Protein AF-A0A0Q7RYT8-F1 (afdb_monomer)

pLDDT: mean 78.44, std 23.1, range [35.03, 98.5]

Sequence (113 aa):
MSGAGSKGAHGGVSGGRDEHHVARHFVICKEIMLGFFNGREQYDVLIDPGQGTLMFDGSDIYWLIDNEQRMSDTINHAIGIWLRDGSIEEVMAPPSPSTAAGSDEPPGRKHEE

Radius of gyration: 26.49 Å; Cα contacts (8 Å, |Δi|>4): 147; chains: 1; bounding box: 46×117×41 Å

Solvent-accessible surface area (backbone atoms only — not comparable to full-atom values): 7472 Å² total; per-residue (Å²): 132,87,84,87,83,90,83,82,91,80,89,78,82,85,75,78,72,84,70,74,56,70,66,43,29,28,45,39,66,32,73,46,80,43,31,34,69,81,90,82,54,78,50,76,44,81,42,53,54,75,71,39,33,41,38,34,48,83,77,51,38,27,44,38,44,98,95,40,80,43,73,35,71,43,64,66,69,49,60,64,50,31,50,74,75,53,27,30,47,82,42,98,60,78,81,70,96,72,75,101,73,87,86,83,84,82,83,83,81,86,84,81,134

Nearest PDB structures (foldseek):
  7skq-assembly1_B  TM=3.793E-01  e=7.448E+00  Bat SARS CoV Rf1/2004
  2vlr-assembly2_I  TM=2.612E-01  e=6.657E+00  Homo sapiens

Foldseek 3Di:
DDDDDDDDDDDDPPPPPPPQQDKWKKFFPAWDKFWADPPPDIDIDIDGGPQAIWIDRPAWIWGQHPNDTGTTPPDPCVVVVCCVVVRIDIDPDGPDPDDPDDDDDDDDDDDDD

Secondary structure (DSSP, 8-state):
---------------------PPEEEEE-S-EEEEEE-SS-EEEEEE-TTS-EEEE-SS-EEEEETTEEEEE-S-TTHHHHHHHHTSEEEESSPPPS----------------

Structure (mmCIF, N/CA/C/O backbone):
data_AF-A0A0Q7RYT8-F1
#
_entry.id   AF-A0A0Q7RYT8-F1
#
loop_
_atom_site.group_PDB
_atom_site.id
_atom_site.type_symbol
_atom_site.label_atom_id
_atom_site.label_alt_id
_atom_site.label_comp_id
_atom_site.label_asym_id
_atom_site.label_entity_id
_atom_site.label_seq_id
_atom_site.pdbx_PDB_ins_code
_atom_site.Cartn_x
_atom_site.Cartn_y
_atom_site.Cartn_z
_atom_site.occupancy
_atom_site.B_iso_or_equiv
_atom_site.auth_seq_id
_atom_site.auth_comp_id
_atom_site.auth_asym_id
_atom_site.auth_atom_id
_atom_site.pdbx_PDB_model_num
ATOM 1 N N . MET A 1 1 ? 8.611 -68.723 -28.168 1.00 39.56 1 MET A N 1
ATOM 2 C CA . MET A 1 1 ? 9.571 -67.677 -27.755 1.00 39.56 1 MET A CA 1
ATOM 3 C C . MET A 1 1 ? 8.752 -66.413 -27.534 1.00 39.56 1 MET A C 1
ATOM 5 O O . MET A 1 1 ? 8.059 -66.026 -28.458 1.00 39.56 1 MET A O 1
ATOM 9 N N . SER A 1 2 ? 8.465 -66.077 -26.272 1.00 42.16 2 SER A N 1
ATOM 10 C CA . SER A 1 2 ? 9.068 -64.940 -25.536 1.00 42.16 2 SER A CA 1
ATOM 11 C C . SER A 1 2 ? 8.539 -63.588 -26.060 1.00 42.16 2 SER A C 1
ATOM 13 O O . SER A 1 2 ? 8.679 -63.322 -27.239 1.00 42.16 2 SER A O 1
ATOM 15 N N . GLY A 1 3 ? 7.918 -62.698 -25.283 1.00 39.94 3 GLY A N 1
ATOM 16 C CA . GLY A 1 3 ? 7.978 -62.535 -23.837 1.00 39.94 3 GLY A CA 1
ATOM 17 C C . GLY A 1 3 ? 6.848 -61.683 -23.249 1.00 39.94 3 GLY A C 1
ATOM 18 O O . GLY A 1 3 ? 5.933 -61.227 -23.928 1.00 39.94 3 GLY A O 1
ATOM 19 N N . ALA A 1 4 ? 6.941 -61.577 -21.929 1.00 45.50 4 ALA A N 1
ATOM 20 C CA . ALA A 1 4 ? 6.003 -61.005 -20.981 1.00 45.50 4 ALA A CA 1
ATOM 21 C C . ALA A 1 4 ? 6.111 -59.476 -20.848 1.00 45.50 4 ALA A C 1
ATOM 23 O O . ALA A 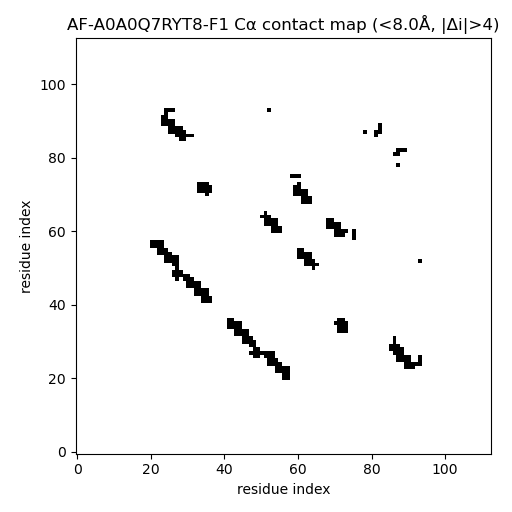1 4 ? 7.111 -58.886 -21.247 1.00 45.50 4 ALA A O 1
ATOM 24 N N . GLY A 1 5 ? 5.156 -58.887 -20.117 1.00 35.03 5 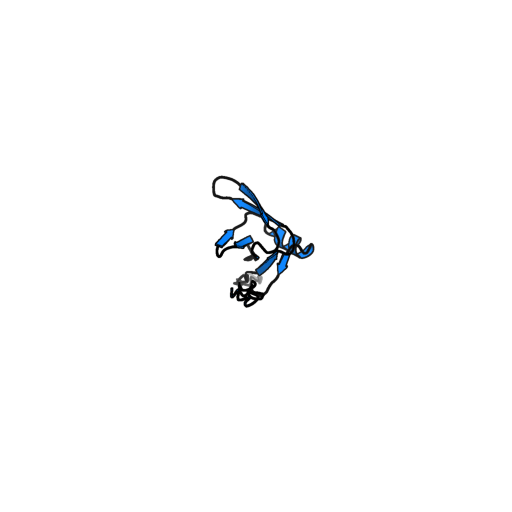GLY A N 1
ATOM 25 C CA . GLY A 1 5 ? 5.479 -57.810 -19.175 1.00 35.03 5 GLY A CA 1
ATOM 26 C C . GLY A 1 5 ? 4.561 -56.593 -19.199 1.00 35.03 5 GLY A C 1
ATOM 27 O O . GLY A 1 5 ? 4.7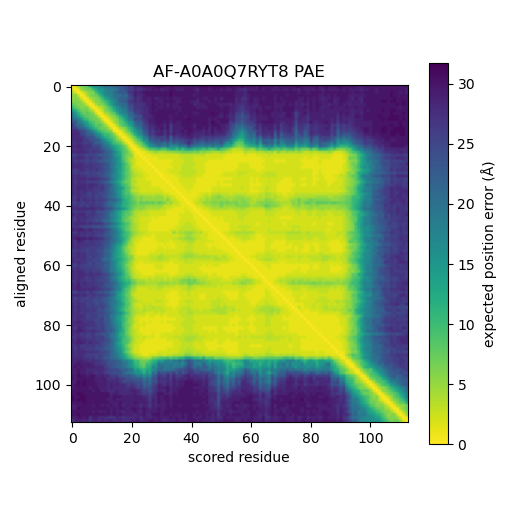87 -55.650 -19.943 1.00 35.03 5 GLY A O 1
ATOM 28 N N . SER A 1 6 ? 3.570 -56.588 -18.308 1.00 47.81 6 SER A N 1
ATOM 29 C CA . SER A 1 6 ? 2.801 -55.411 -17.887 1.00 47.81 6 SER A CA 1
ATOM 30 C C . SER A 1 6 ? 3.649 -54.405 -17.089 1.00 47.81 6 SER A C 1
ATOM 32 O O . SER A 1 6 ? 4.502 -54.834 -16.314 1.00 47.81 6 SER A O 1
ATOM 34 N N . LYS A 1 7 ? 3.318 -53.105 -17.210 1.00 47.41 7 LYS A N 1
ATOM 35 C CA . LYS A 1 7 ? 3.449 -51.950 -16.267 1.00 47.41 7 LYS A CA 1
ATOM 36 C C . LYS A 1 7 ? 3.709 -50.676 -17.101 1.00 47.41 7 LYS A C 1
ATOM 38 O O . LYS A 1 7 ? 4.417 -50.747 -18.087 1.00 47.41 7 LYS A O 1
ATOM 43 N N . GLY A 1 8 ? 3.182 -49.493 -16.802 1.00 38.16 8 GLY A N 1
ATOM 44 C CA . GLY A 1 8 ? 2.587 -49.000 -15.571 1.00 38.16 8 GLY A CA 1
ATOM 45 C C . GLY A 1 8 ? 1.716 -47.764 -15.819 1.00 38.16 8 GLY A C 1
ATOM 46 O O . GLY A 1 8 ? 1.769 -47.132 -16.870 1.00 38.16 8 GLY A O 1
ATOM 47 N N . ALA A 1 9 ? 0.896 -47.466 -14.819 1.00 49.59 9 ALA A N 1
ATOM 48 C CA . ALA A 1 9 ? 0.098 -46.262 -14.709 1.00 49.59 9 ALA A CA 1
ATOM 49 C C . ALA A 1 9 ? 0.941 -45.115 -14.134 1.00 49.59 9 ALA A C 1
ATOM 51 O O . ALA A 1 9 ? 1.621 -45.323 -13.138 1.00 49.59 9 ALA A O 1
ATOM 52 N N . HIS A 1 10 ? 0.820 -43.924 -14.717 1.00 45.75 10 HIS A N 1
ATOM 53 C CA . HIS A 1 10 ? 0.959 -42.601 -14.093 1.00 45.75 10 HIS A CA 1
ATOM 54 C C . HIS A 1 10 ? 0.123 -41.668 -14.996 1.00 45.75 10 HIS A C 1
ATOM 56 O O . HIS A 1 10 ? 0.309 -41.675 -16.204 1.00 45.75 10 HIS A O 1
ATOM 62 N N . GLY A 1 11 ? -0.920 -40.967 -14.552 1.00 37.44 11 GLY A N 1
ATOM 63 C CA . GLY A 1 11 ? -1.029 -40.227 -13.302 1.00 37.44 11 GLY A CA 1
ATOM 64 C C . GLY A 1 11 ? -0.473 -38.826 -13.545 1.00 37.44 11 GLY A C 1
ATOM 65 O O . GLY A 1 11 ? 0.725 -38.624 -13.411 1.00 37.44 11 GLY A O 1
ATOM 66 N N . GLY A 1 12 ? -1.334 -37.888 -13.942 1.00 38.19 12 GLY A N 1
ATOM 67 C CA . GLY A 1 12 ? -0.946 -36.509 -14.236 1.00 38.19 12 GLY A CA 1
ATOM 68 C C . GLY A 1 12 ? -2.151 -35.678 -14.648 1.00 38.19 12 GLY A C 1
ATOM 69 O O . GLY A 1 12 ? -2.349 -35.390 -15.820 1.00 38.19 12 GLY A O 1
ATOM 70 N N . VAL A 1 13 ? -2.998 -35.381 -13.667 1.00 44.56 13 VAL A N 1
ATOM 71 C CA . VAL A 1 13 ? -4.148 -34.482 -13.765 1.00 44.56 13 VAL A CA 1
ATOM 72 C C . VAL A 1 13 ? -3.669 -33.142 -14.322 1.00 44.56 13 VAL A C 1
ATOM 74 O O . VAL A 1 13 ? -2.908 -32.439 -13.661 1.00 44.56 13 VAL A O 1
ATOM 77 N N . SER A 1 14 ? -4.121 -32.778 -15.522 1.00 45.56 14 SER A N 1
ATOM 78 C CA . SER A 1 14 ? -3.977 -31.421 -16.053 1.00 45.56 14 SER A CA 1
ATOM 79 C C . SER A 1 14 ? -4.993 -30.524 -15.344 1.00 45.56 14 SER A C 1
ATOM 81 O O . SER A 1 14 ? -6.007 -30.121 -15.904 1.00 45.56 14 SER A O 1
ATOM 83 N N . GLY A 1 15 ? -4.761 -30.301 -14.051 1.00 43.97 15 GLY A N 1
ATOM 84 C CA . GLY A 1 15 ? -5.487 -29.346 -13.230 1.00 43.97 15 GLY A CA 1
ATOM 85 C C . GLY A 1 15 ? -4.912 -27.961 -13.468 1.00 43.97 15 GLY A C 1
ATOM 86 O O . GLY A 1 15 ? -4.275 -27.407 -12.580 1.00 43.97 15 GLY A O 1
ATOM 87 N N . GLY A 1 16 ? -5.099 -27.429 -14.675 1.00 39.44 16 GLY A N 1
ATOM 88 C CA . GLY A 1 16 ? -4.937 -26.003 -14.923 1.00 39.44 16 GLY A CA 1
ATOM 89 C C . GLY A 1 16 ? -6.097 -25.295 -14.243 1.00 39.44 16 GLY A C 1
ATOM 90 O O . GLY A 1 16 ? -7.140 -25.091 -14.856 1.00 39.44 16 GLY A O 1
ATOM 91 N N . ARG A 1 17 ? -5.965 -25.033 -12.941 1.00 47.88 17 ARG A N 1
ATOM 92 C CA . ARG A 1 17 ? -6.848 -24.091 -12.271 1.00 47.88 17 ARG A CA 1
ATOM 93 C C . ARG A 1 17 ? -6.534 -22.726 -12.866 1.00 47.88 17 ARG A C 1
ATOM 95 O O . ARG A 1 17 ? -5.514 -22.137 -12.528 1.00 47.88 17 ARG A O 1
ATOM 102 N N . ASP A 1 18 ? -7.432 -22.231 -13.706 1.00 46.28 18 ASP A N 1
ATOM 103 C CA . ASP A 1 18 ? -7.738 -20.804 -13.750 1.00 46.28 18 ASP A CA 1
ATOM 104 C C . ASP A 1 18 ? -8.268 -20.409 -12.358 1.00 46.28 18 ASP A C 1
ATOM 106 O O . ASP A 1 18 ? -9.460 -20.196 -12.137 1.00 46.28 18 ASP A O 1
ATOM 110 N N . GLU A 1 19 ? -7.384 -20.402 -11.358 1.00 50.69 19 GLU A N 1
ATOM 111 C CA . GLU A 1 19 ? -7.590 -19.638 -10.139 1.00 50.69 19 GLU A CA 1
ATOM 112 C C . GLU A 1 19 ? -7.430 -18.185 -10.578 1.00 50.69 19 GLU A C 1
ATOM 114 O O . GLU A 1 19 ? -6.342 -17.618 -10.557 1.00 50.69 19 GLU A O 1
ATOM 119 N N . HIS A 1 20 ? -8.529 -17.596 -11.059 1.00 52.12 20 HIS A N 1
ATOM 120 C CA . HIS A 1 20 ? -8.669 -16.151 -11.093 1.00 52.12 20 HIS A CA 1
ATOM 121 C C . HIS A 1 20 ? -8.384 -15.671 -9.670 1.00 52.12 20 HIS A C 1
ATOM 123 O O . HIS A 1 20 ? -9.246 -15.789 -8.796 1.00 52.12 20 HIS A O 1
ATOM 129 N N . HIS A 1 21 ? -7.159 -15.213 -9.408 1.00 65.81 21 HIS A N 1
ATOM 130 C CA . HIS A 1 21 ? -6.829 -14.602 -8.136 1.00 65.81 21 HIS A CA 1
ATOM 131 C C . HIS A 1 21 ? -7.740 -13.386 -7.998 1.00 65.81 21 HIS A C 1
ATOM 133 O O . HIS A 1 21 ? -7.622 -12.398 -8.719 1.00 65.81 21 HIS A O 1
ATOM 139 N N . VAL A 1 22 ? -8.744 -13.520 -7.135 1.00 83.75 22 VAL A N 1
ATOM 140 C CA . VAL A 1 22 ? -9.677 -12.438 -6.851 1.00 83.75 22 VAL A CA 1
ATOM 141 C C . VAL A 1 22 ? -8.870 -11.353 -6.157 1.00 83.75 22 VAL A C 1
ATOM 143 O O . VAL A 1 22 ? -8.281 -11.607 -5.105 1.00 83.75 22 VAL A O 1
ATOM 146 N N . ALA A 1 23 ? -8.822 -10.165 -6.760 1.00 91.62 23 ALA A N 1
ATOM 147 C CA . ALA A 1 23 ? -8.112 -9.031 -6.191 1.00 91.62 23 ALA A CA 1
ATOM 148 C C . ALA A 1 23 ? -8.664 -8.710 -4.795 1.00 91.62 23 ALA A C 1
ATOM 150 O O . ALA A 1 23 ? -9.863 -8.471 -4.615 1.00 91.62 23 ALA A O 1
ATOM 151 N N . ARG A 1 24 ? -7.776 -8.710 -3.804 1.00 94.88 24 ARG A N 1
ATOM 152 C CA . ARG A 1 24 ? -8.091 -8.416 -2.405 1.00 94.88 24 ARG A CA 1
ATOM 153 C C . ARG A 1 24 ? -7.867 -6.938 -2.153 1.00 94.88 24 ARG A C 1
ATOM 155 O O . ARG A 1 24 ? -6.879 -6.383 -2.626 1.00 94.88 24 ARG A O 1
ATOM 162 N N . HIS A 1 25 ? -8.774 -6.315 -1.416 1.00 96.25 25 HIS A N 1
ATOM 163 C CA . HIS A 1 25 ? -8.710 -4.892 -1.107 1.00 96.25 25 HIS A CA 1
ATOM 164 C C . HIS A 1 25 ? -8.544 -4.699 0.390 1.00 96.25 25 HIS A C 1
ATOM 166 O O . HIS A 1 25 ? -9.121 -5.449 1.177 1.00 96.25 25 HIS A O 1
ATOM 172 N N . PHE A 1 26 ? -7.773 -3.688 0.781 1.00 97.12 26 PHE A N 1
ATOM 173 C CA . PHE A 1 26 ? -7.489 -3.414 2.180 1.00 97.12 26 PHE A C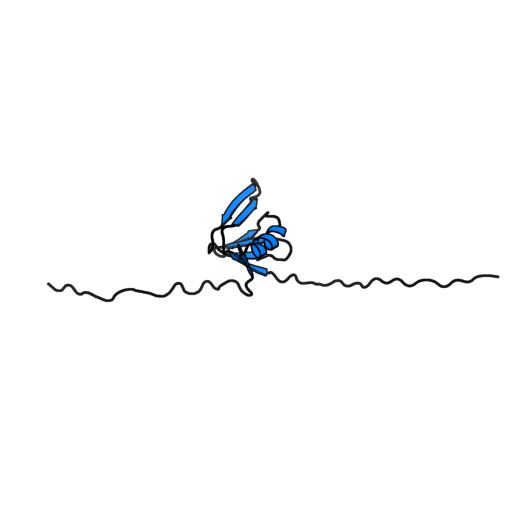A 1
ATOM 174 C C . PHE A 1 26 ? -7.591 -1.931 2.499 1.00 97.12 26 PHE A C 1
ATOM 176 O O . PHE A 1 26 ? -7.102 -1.081 1.751 1.00 97.12 26 PHE A O 1
ATOM 183 N N . VAL A 1 27 ? -8.181 -1.630 3.649 1.00 97.25 27 VAL A N 1
ATOM 184 C CA . VAL A 1 27 ? -8.070 -0.311 4.271 1.00 97.25 27 VAL A CA 1
ATOM 185 C C . VAL A 1 27 ? -6.794 -0.251 5.104 1.00 97.25 27 VAL A C 1
ATOM 187 O O . VAL A 1 27 ? -6.374 -1.254 5.682 1.00 97.25 27 VAL A O 1
ATOM 190 N N . ILE A 1 28 ? -6.170 0.923 5.142 1.00 97.62 28 ILE A N 1
ATOM 191 C CA . ILE A 1 28 ? -4.957 1.183 5.920 1.00 97.62 28 ILE A CA 1
ATOM 192 C C . ILE A 1 28 ? -5.388 1.711 7.291 1.00 97.62 28 ILE A C 1
ATOM 194 O O . ILE A 1 28 ? -5.989 2.781 7.387 1.00 97.62 28 ILE A O 1
ATOM 198 N N . CYS A 1 29 ? -5.112 0.939 8.341 1.00 98.12 29 CYS A N 1
ATOM 199 C CA . CYS A 1 29 ? -5.507 1.222 9.724 1.00 98.12 29 CYS A CA 1
ATOM 200 C C . CYS A 1 29 ? -4.363 1.817 10.556 1.00 98.12 29 CYS A C 1
ATOM 202 O O . CYS A 1 29 ? -4.612 2.508 11.545 1.00 98.12 29 CYS A O 1
ATOM 204 N N . LYS A 1 30 ? -3.112 1.553 10.167 1.00 98.12 30 LYS A N 1
ATOM 205 C CA . LYS A 1 30 ? -1.900 2.148 10.745 1.00 98.12 30 LYS A CA 1
ATOM 206 C C . LYS A 1 30 ? -0.962 2.572 9.627 1.00 98.12 30 LYS A C 1
ATOM 208 O O . LYS A 1 30 ? -1.095 2.103 8.504 1.00 98.12 30 LYS A O 1
ATOM 213 N N . GLU A 1 31 ? -0.014 3.429 9.970 1.00 98.06 31 GLU A N 1
ATOM 214 C CA . GLU A 1 31 ? 1.042 3.856 9.062 1.00 98.06 31 GLU A CA 1
ATOM 215 C C . GLU A 1 31 ? 1.799 2.650 8.472 1.00 98.06 31 GLU A C 1
ATOM 217 O O . GLU A 1 31 ? 2.212 1.744 9.203 1.00 98.06 31 GLU A O 1
ATOM 222 N N . ILE A 1 32 ? 1.974 2.637 7.149 1.00 98.06 32 ILE A N 1
ATOM 223 C CA .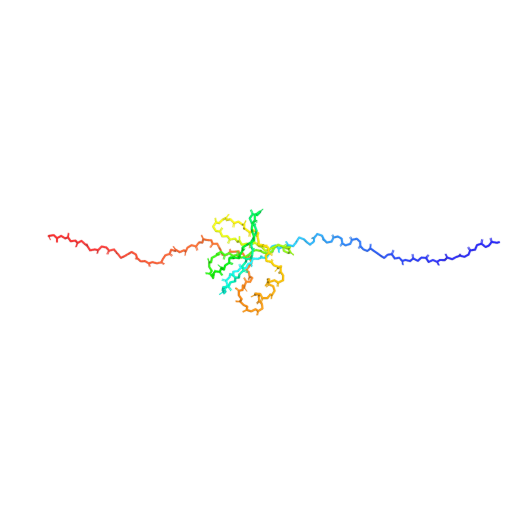 ILE A 1 32 ? 2.749 1.623 6.421 1.00 98.06 32 ILE A CA 1
ATOM 224 C C . ILE A 1 32 ? 3.722 2.290 5.452 1.00 98.06 32 ILE A C 1
ATOM 226 O O . ILE A 1 32 ? 3.497 3.410 5.005 1.00 98.06 32 ILE A O 1
ATOM 230 N N . MET A 1 33 ? 4.788 1.583 5.084 1.00 98.00 33 MET A N 1
ATOM 231 C CA . MET A 1 33 ? 5.758 2.063 4.102 1.00 98.00 33 MET A CA 1
ATOM 232 C C . MET A 1 33 ? 5.674 1.241 2.816 1.00 98.00 33 MET A C 1
ATOM 234 O O . MET A 1 33 ? 5.762 0.010 2.853 1.00 98.00 33 MET A O 1
ATOM 238 N N . LEU A 1 34 ? 5.513 1.928 1.686 1.00 97.94 34 LEU A N 1
ATOM 239 C CA . LEU A 1 34 ? 5.539 1.341 0.350 1.00 97.94 34 LEU A CA 1
ATOM 240 C C . LEU A 1 34 ? 6.748 1.834 -0.440 1.00 97.94 34 LEU A C 1
ATOM 242 O O . LEU A 1 34 ? 6.976 3.037 -0.534 1.00 97.94 34 LEU A O 1
ATOM 246 N N . GLY A 1 35 ? 7.477 0.904 -1.049 1.00 97.50 35 GLY A N 1
ATOM 247 C CA . GLY A 1 35 ? 8.534 1.197 -2.007 1.00 97.50 35 GLY A CA 1
ATOM 248 C C . GLY A 1 35 ? 7.973 1.345 -3.419 1.00 97.50 35 GLY A C 1
ATOM 249 O O . GLY A 1 35 ? 7.016 0.660 -3.795 1.00 97.50 35 GLY A O 1
ATOM 250 N N . PHE A 1 36 ? 8.577 2.227 -4.208 1.00 97.38 36 PHE A N 1
ATOM 251 C CA . PHE A 1 36 ? 8.217 2.498 -5.599 1.00 97.38 36 PHE A CA 1
ATOM 252 C C . PHE A 1 36 ? 9.463 2.718 -6.459 1.00 97.38 36 PHE A C 1
ATOM 254 O O . PHE A 1 36 ? 10.493 3.192 -5.976 1.00 97.38 36 PHE A O 1
ATOM 261 N N . PHE A 1 37 ? 9.327 2.486 -7.766 1.00 95.25 37 PHE A N 1
ATOM 262 C CA . PHE A 1 37 ? 10.332 2.815 -8.773 1.00 95.25 37 PHE A CA 1
ATOM 263 C C . PHE A 1 37 ? 9.713 3.623 -9.913 1.00 95.25 37 PHE A C 1
ATOM 265 O O . PHE A 1 37 ? 8.699 3.246 -10.495 1.00 95.25 37 PHE A O 1
ATOM 272 N N . ASN A 1 38 ? 10.332 4.752 -10.267 1.00 91.88 38 ASN A N 1
ATOM 273 C CA . ASN A 1 38 ? 9.857 5.625 -11.354 1.00 91.88 38 ASN A CA 1
ATOM 274 C C . ASN A 1 38 ? 10.616 5.427 -12.682 1.00 91.88 38 ASN A C 1
ATOM 276 O O . ASN A 1 38 ? 10.547 6.277 -13.571 1.00 91.88 38 ASN A O 1
ATOM 280 N N . GLY A 1 39 ? 11.388 4.345 -12.817 1.00 92.75 39 GLY A N 1
ATOM 281 C CA . GLY A 1 39 ? 12.263 4.118 -13.971 1.00 92.75 39 GLY A CA 1
ATOM 282 C C . GLY A 1 39 ? 13.664 4.724 -13.831 1.00 92.75 39 GLY A C 1
ATOM 283 O O . GLY A 1 39 ? 14.530 4.428 -14.653 1.00 92.75 39 GLY A O 1
ATOM 284 N N . ARG A 1 40 ? 13.906 5.563 -12.815 1.00 94.50 40 ARG A N 1
ATOM 285 C CA . ARG A 1 40 ? 15.213 6.190 -12.549 1.00 94.50 40 ARG A CA 1
ATOM 286 C C . ARG A 1 40 ? 15.735 5.886 -11.156 1.00 94.50 40 ARG A C 1
ATOM 288 O O . ARG A 1 40 ? 16.907 5.559 -11.012 1.00 94.50 40 ARG A O 1
ATOM 295 N N . GLU A 1 41 ? 14.875 5.991 -10.154 1.00 95.00 41 GLU A N 1
ATOM 296 C CA . GLU A 1 41 ? 15.237 5.816 -8.751 1.00 95.00 41 GLU A CA 1
ATOM 297 C C . GLU A 1 41 ? 14.168 5.031 -7.997 1.00 95.00 41 GLU A C 1
ATOM 299 O O . GLU A 1 41 ? 12.984 5.060 -8.356 1.00 95.00 41 GLU A O 1
ATOM 304 N N . GLN A 1 42 ? 14.621 4.323 -6.963 1.00 95.69 42 GLN A N 1
ATOM 305 C CA . GLN A 1 42 ? 13.764 3.695 -5.966 1.00 95.69 42 GLN A CA 1
ATOM 306 C C . GLN A 1 42 ? 13.585 4.651 -4.790 1.00 95.69 42 GLN A C 1
ATOM 308 O O . GLN A 1 42 ? 14.546 5.294 -4.363 1.00 95.69 42 GLN A O 1
ATOM 313 N N . TYR A 1 43 ? 12.364 4.741 -4.280 1.00 96.50 43 TYR A N 1
ATOM 314 C CA . TYR A 1 43 ? 12.020 5.593 -3.149 1.00 96.50 43 TYR A CA 1
ATOM 315 C C . TYR A 1 43 ? 10.888 4.974 -2.332 1.00 96.50 43 TYR A C 1
ATOM 317 O O . TYR A 1 43 ? 10.046 4.253 -2.867 1.00 96.50 43 TYR A O 1
ATOM 325 N N . ASP A 1 44 ? 10.864 5.301 -1.043 1.00 97.31 44 ASP A N 1
ATOM 326 C CA . ASP A 1 44 ? 9.838 4.853 -0.108 1.00 97.31 44 ASP A CA 1
ATOM 327 C C . ASP A 1 44 ? 8.846 5.983 0.185 1.00 97.31 44 ASP A C 1
ATOM 329 O O . ASP A 1 44 ? 9.215 7.159 0.270 1.00 97.31 44 ASP A O 1
ATOM 333 N N . VAL A 1 45 ? 7.578 5.622 0.357 1.00 97.56 45 VAL A N 1
ATOM 334 C CA . VAL A 1 45 ? 6.504 6.522 0.779 1.00 97.56 45 VAL A CA 1
ATOM 335 C C . VAL A 1 45 ? 5.861 5.947 2.029 1.00 97.56 45 VAL A C 1
ATOM 337 O O . VAL A 1 45 ? 5.452 4.786 2.058 1.00 97.56 45 VAL A O 1
ATOM 340 N N . LEU A 1 46 ? 5.770 6.786 3.053 1.00 97.88 46 LEU A N 1
ATOM 341 C CA . LEU A 1 46 ? 5.026 6.513 4.271 1.00 97.88 46 LEU A CA 1
ATOM 342 C C . LEU A 1 46 ? 3.564 6.907 4.042 1.00 97.88 46 LEU A C 1
ATOM 344 O O . LEU A 1 46 ? 3.303 8.015 3.575 1.00 97.88 46 LEU A O 1
ATOM 348 N N . ILE A 1 47 ? 2.637 5.990 4.305 1.00 97.69 47 ILE A N 1
ATOM 349 C CA . ILE A 1 47 ? 1.211 6.152 4.014 1.00 97.69 47 ILE A CA 1
ATOM 350 C C . ILE A 1 47 ? 0.430 6.091 5.318 1.00 97.69 47 ILE A C 1
ATOM 352 O O . ILE A 1 47 ? 0.448 5.071 6.012 1.00 97.69 47 ILE A O 1
ATOM 356 N N . ASP A 1 48 ? -0.283 7.175 5.609 1.00 97.50 48 ASP A N 1
ATOM 357 C CA . ASP A 1 48 ? -1.145 7.302 6.777 1.00 97.50 48 ASP A CA 1
ATOM 358 C C . ASP A 1 48 ? -2.516 6.633 6.565 1.00 97.50 48 ASP A C 1
ATOM 360 O O . ASP A 1 48 ? -3.000 6.509 5.430 1.00 97.50 48 ASP A O 1
ATOM 364 N N . PRO A 1 49 ? -3.220 6.267 7.652 1.00 97.25 49 PRO A N 1
ATOM 365 C CA . PRO A 1 49 ? -4.615 5.851 7.572 1.00 97.25 49 PRO A CA 1
ATOM 366 C C . PRO A 1 49 ? -5.486 6.867 6.822 1.00 97.25 49 PRO A C 1
ATOM 368 O O . PRO A 1 49 ? -5.434 8.071 7.070 1.00 97.25 49 PRO A O 1
ATOM 371 N N . GLY A 1 50 ? -6.322 6.371 5.910 1.00 93.06 50 GLY A N 1
ATOM 372 C CA . GLY A 1 50 ? -7.216 7.198 5.092 1.00 93.06 50 GLY A CA 1
ATOM 373 C C . GLY A 1 50 ? -6.585 7.794 3.828 1.00 93.06 50 GLY A C 1
ATOM 374 O O . GLY A 1 50 ? -7.322 8.306 2.987 1.00 93.06 50 GLY A O 1
ATOM 375 N N . GLN A 1 51 ? -5.268 7.677 3.625 1.00 95.19 51 GLN A N 1
ATOM 376 C CA . GLN A 1 51 ? -4.608 8.066 2.372 1.00 95.19 51 GLN A CA 1
ATOM 377 C C . GLN A 1 51 ? -4.745 6.966 1.309 1.00 95.19 51 GLN A C 1
ATOM 379 O O . GLN A 1 51 ? -3.762 6.414 0.823 1.00 95.19 51 GLN A O 1
ATOM 384 N N . GLY A 1 52 ? -5.982 6.624 0.952 1.00 94.75 52 GLY A N 1
ATOM 385 C CA . GLY A 1 52 ? -6.286 5.597 -0.044 1.00 94.75 52 GLY A CA 1
ATOM 386 C C . GLY A 1 52 ? -6.427 4.182 0.525 1.00 94.75 52 GLY A C 1
ATOM 387 O O . GLY A 1 52 ? -6.685 3.978 1.712 1.00 94.75 52 GLY A O 1
ATOM 388 N N . THR A 1 53 ? -6.315 3.192 -0.361 1.00 96.62 53 THR A N 1
ATOM 389 C CA . THR A 1 53 ? -6.457 1.758 -0.043 1.00 96.62 53 THR A CA 1
ATOM 390 C C . THR A 1 53 ? -5.380 0.935 -0.738 1.00 96.62 53 THR A C 1
ATOM 392 O O . THR A 1 53 ? -4.743 1.407 -1.681 1.00 96.62 53 THR A O 1
ATOM 395 N N . LEU A 1 54 ? -5.167 -0.298 -0.282 1.00 97.19 54 LEU A N 1
ATOM 396 C CA . LEU A 1 54 ? -4.320 -1.255 -0.988 1.00 97.19 54 LEU A CA 1
ATOM 397 C C . LEU A 1 54 ? -5.164 -2.230 -1.802 1.00 97.19 54 LEU A C 1
ATOM 399 O O . LEU A 1 54 ? -6.223 -2.669 -1.354 1.00 97.19 54 LEU A O 1
ATOM 403 N N . MET A 1 55 ? -4.638 -2.639 -2.949 1.00 96.81 55 MET A N 1
ATOM 404 C CA . MET A 1 55 ? -5.103 -3.798 -3.700 1.00 96.81 55 MET A CA 1
ATOM 405 C C . MET A 1 55 ? -3.960 -4.805 -3.82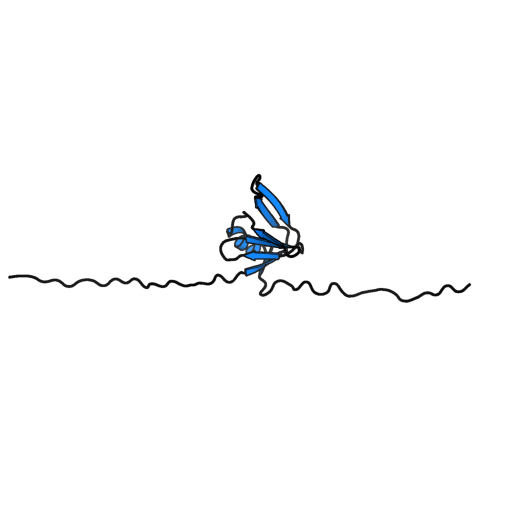9 1.00 96.81 55 MET A C 1
ATOM 407 O O . MET A 1 55 ? -2.825 -4.425 -4.103 1.00 96.81 55 MET A O 1
ATOM 411 N N . PHE A 1 56 ? -4.261 -6.086 -3.650 1.00 96.19 56 PHE A N 1
ATOM 412 C CA . PHE A 1 56 ? -3.344 -7.190 -3.914 1.00 96.19 56 PHE A CA 1
ATOM 413 C C . PHE A 1 56 ? -4.004 -8.161 -4.888 1.00 96.19 56 PHE A C 1
ATOM 415 O O . PHE A 1 56 ? -5.024 -8.772 -4.560 1.00 96.19 56 PHE A O 1
ATOM 422 N N . ASP A 1 57 ? -3.434 -8.316 -6.079 1.00 93.75 57 ASP A N 1
ATOM 423 C CA . ASP A 1 57 ? -3.973 -9.194 -7.130 1.00 93.75 57 ASP A CA 1
ATOM 424 C C . ASP A 1 57 ? -3.461 -10.646 -7.037 1.00 93.75 57 ASP A C 1
ATOM 426 O O . ASP A 1 57 ? -3.746 -11.471 -7.900 1.00 93.75 57 ASP A O 1
ATOM 430 N N . GLY A 1 58 ? -2.722 -10.974 -5.973 1.00 91.38 58 GLY A N 1
ATOM 431 C CA . GLY A 1 58 ? -2.050 -12.263 -5.802 1.00 91.38 58 GLY A CA 1
ATOM 432 C C . GLY A 1 58 ? -0.572 -12.238 -6.197 1.00 91.38 58 GLY A C 1
ATOM 433 O O . GLY A 1 58 ? 0.175 -13.109 -5.748 1.00 91.38 58 GLY A O 1
ATOM 434 N N . SER A 1 59 ? -0.144 -11.231 -6.961 1.00 92.19 59 SER A N 1
ATOM 435 C CA . SER A 1 59 ? 1.228 -11.045 -7.435 1.00 92.19 59 SER A CA 1
ATOM 436 C C . SER A 1 59 ? 1.812 -9.705 -7.018 1.00 92.19 59 SER A C 1
ATOM 438 O O . SER A 1 59 ? 2.964 -9.668 -6.622 1.00 92.19 59 SER A O 1
ATOM 440 N N . ASP A 1 60 ? 1.046 -8.627 -7.061 1.00 95.50 60 ASP A N 1
ATOM 441 C CA . ASP A 1 60 ? 1.564 -7.274 -6.920 1.00 95.50 60 ASP A CA 1
ATOM 442 C C . ASP A 1 60 ? 0.712 -6.473 -5.936 1.00 95.50 60 ASP A C 1
ATOM 444 O O . ASP A 1 60 ? -0.503 -6.672 -5.804 1.00 95.50 60 ASP A O 1
ATOM 448 N N . ILE A 1 61 ? 1.369 -5.567 -5.211 1.00 97.50 61 ILE A N 1
ATOM 449 C CA . ILE A 1 61 ? 0.717 -4.630 -4.298 1.00 97.50 61 ILE A CA 1
ATOM 450 C C . ILE A 1 61 ? 0.508 -3.318 -5.044 1.00 97.50 61 ILE A C 1
ATOM 452 O O . ILE A 1 61 ? 1.448 -2.741 -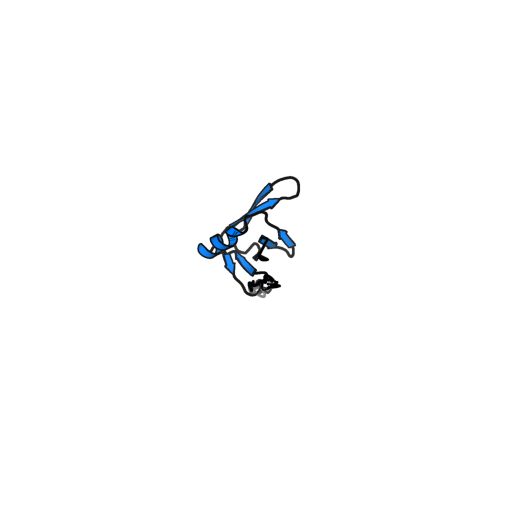5.586 1.00 97.50 61 ILE A O 1
ATOM 456 N N . TYR A 1 62 ? -0.713 -2.802 -5.014 1.00 97.19 62 TYR A N 1
ATOM 457 C CA . TYR A 1 62 ? -1.045 -1.505 -5.581 1.00 97.19 62 TYR A CA 1
ATOM 458 C C . TYR A 1 62 ? -1.598 -0.579 -4.512 1.00 97.19 62 TYR A C 1
ATOM 460 O O . TYR A 1 62 ? -2.427 -0.978 -3.695 1.00 97.19 62 TYR A O 1
ATOM 468 N N . TRP A 1 63 ? -1.176 0.677 -4.567 1.00 97.69 63 TRP A N 1
ATOM 469 C CA . TRP A 1 63 ? -1.777 1.767 -3.822 1.00 97.69 63 TRP A CA 1
ATOM 470 C C . TRP A 1 63 ? -2.817 2.471 -4.692 1.00 97.69 63 TRP A C 1
ATOM 472 O O . TRP A 1 63 ? -2.501 2.943 -5.787 1.00 97.69 63 TRP A O 1
ATOM 482 N N . LEU A 1 64 ? -4.059 2.500 -4.213 1.00 96.25 64 LEU A N 1
ATOM 483 C CA . LEU A 1 64 ? -5.191 3.147 -4.865 1.00 96.25 64 LEU A CA 1
ATOM 484 C C . LEU A 1 64 ? -5.475 4.481 -4.170 1.00 96.25 64 LEU A C 1
ATOM 486 O O . LEU A 1 64 ? -5.940 4.494 -3.025 1.00 96.25 64 LEU A O 1
ATOM 490 N N . ILE A 1 65 ? -5.207 5.592 -4.853 1.00 95.00 65 ILE A N 1
ATOM 491 C CA . ILE A 1 65 ? -5.373 6.953 -4.326 1.00 95.00 65 ILE A CA 1
ATOM 492 C C . ILE A 1 65 ? -5.756 7.917 -5.449 1.00 95.00 65 ILE A C 1
ATOM 494 O O . ILE A 1 65 ? -5.242 7.795 -6.551 1.00 95.00 65 ILE A O 1
ATOM 498 N N . ASP A 1 66 ? -6.669 8.856 -5.186 1.00 91.69 66 ASP A N 1
ATOM 499 C CA . ASP A 1 66 ? -7.078 9.911 -6.132 1.00 91.69 66 ASP A CA 1
ATOM 500 C C . ASP A 1 66 ? -7.455 9.406 -7.541 1.00 91.69 66 ASP A C 1
ATOM 502 O O . ASP A 1 66 ? -7.183 10.048 -8.552 1.00 91.69 66 ASP A O 1
ATOM 506 N N . ASN A 1 67 ? -8.124 8.248 -7.609 1.00 88.38 67 ASN A N 1
ATOM 507 C CA . ASN A 1 67 ? -8.472 7.526 -8.844 1.00 88.38 67 ASN A CA 1
ATOM 508 C C . ASN A 1 67 ? -7.269 7.025 -9.666 1.00 88.38 67 ASN A C 1
ATOM 510 O O . ASN A 1 67 ? -7.436 6.595 -10.808 1.00 88.38 67 ASN A O 1
ATOM 514 N N . GLU A 1 68 ? -6.075 7.038 -9.087 1.00 93.69 68 GLU A N 1
ATOM 515 C CA . GLU A 1 68 ? -4.869 6.440 -9.637 1.00 93.69 68 GLU A CA 1
ATOM 516 C C . GLU A 1 68 ? -4.564 5.099 -8.964 1.00 93.69 68 GLU A C 1
ATOM 518 O O . GLU A 1 68 ? -4.871 4.859 -7.794 1.00 93.69 68 GLU A O 1
ATOM 523 N N . GLN A 1 69 ? -3.918 4.221 -9.729 1.00 95.25 69 GLN A N 1
ATOM 524 C CA . GLN A 1 69 ? -3.388 2.949 -9.258 1.00 95.25 69 GLN A CA 1
ATOM 525 C C . GLN A 1 69 ? -1.872 2.964 -9.437 1.00 95.25 69 GLN A C 1
ATOM 527 O O . GLN A 1 69 ? -1.367 3.049 -10.558 1.00 95.25 69 GLN A O 1
ATOM 532 N N . ARG A 1 70 ? -1.140 2.863 -8.327 1.00 96.00 70 ARG A N 1
ATOM 533 C CA . ARG A 1 70 ? 0.326 2.875 -8.309 1.00 96.00 70 ARG A CA 1
ATOM 534 C C . ARG A 1 70 ? 0.845 1.526 -7.840 1.00 96.00 70 ARG A C 1
ATOM 536 O O . ARG A 1 70 ? 0.609 1.143 -6.700 1.00 96.00 70 ARG A O 1
ATOM 543 N N . MET A 1 71 ? 1.547 0.812 -8.714 1.00 96.69 71 MET A N 1
ATOM 544 C CA . MET A 1 71 ? 2.205 -0.448 -8.361 1.00 96.69 71 MET A CA 1
ATOM 545 C C . MET A 1 71 ? 3.377 -0.173 -7.415 1.00 96.69 71 MET A C 1
ATOM 547 O O . MET A 1 71 ? 4.200 0.699 -7.695 1.00 96.69 71 MET A O 1
ATOM 551 N N . SER A 1 72 ? 3.425 -0.894 -6.302 1.00 97.56 72 SER A N 1
ATOM 552 C CA . SER A 1 72 ? 4.510 -0.849 -5.330 1.00 97.56 72 SER A CA 1
ATOM 553 C C . SER A 1 72 ? 5.504 -1.976 -5.597 1.00 97.56 72 SER A C 1
ATOM 555 O O . SER A 1 72 ? 5.108 -3.092 -5.915 1.00 97.56 72 SER A O 1
ATOM 557 N N . ASP A 1 73 ? 6.786 -1.689 -5.388 1.00 96.31 73 ASP A N 1
ATOM 558 C CA . ASP A 1 73 ? 7.864 -2.685 -5.400 1.00 96.31 73 ASP A CA 1
ATOM 559 C C . ASP A 1 73 ? 8.069 -3.343 -4.025 1.00 96.31 73 ASP A C 1
ATOM 561 O O . ASP A 1 73 ? 8.999 -4.132 -3.827 1.00 96.31 73 ASP A O 1
ATOM 565 N N . THR A 1 74 ? 7.232 -3.011 -3.035 1.00 95.88 74 THR A N 1
ATOM 566 C CA . THR A 1 74 ? 7.277 -3.670 -1.733 1.00 95.88 74 THR A CA 1
ATOM 567 C C . THR A 1 74 ? 7.024 -5.162 -1.897 1.00 95.88 74 THR A C 1
ATOM 569 O O . THR A 1 74 ? 6.083 -5.592 -2.556 1.00 95.88 74 THR A O 1
ATOM 572 N N . ILE A 1 75 ? 7.840 -5.970 -1.221 1.00 95.38 75 ILE A N 1
ATOM 573 C CA . ILE A 1 75 ? 7.705 -7.425 -1.234 1.00 95.38 75 ILE A CA 1
ATOM 574 C C . ILE A 1 75 ? 6.292 -7.880 -0.823 1.00 95.38 75 ILE A C 1
ATOM 576 O O . ILE A 1 75 ? 5.791 -7.537 0.246 1.00 95.38 75 ILE A O 1
ATOM 580 N N . ASN A 1 76 ? 5.682 -8.756 -1.620 1.00 93.38 76 ASN A N 1
ATOM 581 C CA . ASN A 1 76 ? 4.291 -9.210 -1.440 1.00 93.38 76 ASN A CA 1
ATOM 582 C C . ASN A 1 76 ? 3.980 -9.796 -0.057 1.00 93.38 76 ASN A C 1
ATOM 584 O O . ASN A 1 76 ? 2.858 -9.709 0.441 1.00 93.38 76 ASN A O 1
ATOM 588 N N . HIS A 1 77 ? 4.988 -10.386 0.595 1.00 94.00 77 HIS A N 1
ATOM 589 C CA . HIS A 1 77 ? 4.853 -10.954 1.936 1.00 94.00 77 HIS A CA 1
ATOM 590 C C . HIS A 1 77 ? 4.477 -9.905 3.002 1.00 94.00 77 HIS A C 1
ATOM 592 O O . HIS A 1 77 ? 3.971 -10.272 4.065 1.00 94.00 77 HIS A O 1
ATOM 598 N N . ALA A 1 78 ? 4.654 -8.610 2.711 1.00 96.56 78 ALA A N 1
ATOM 599 C CA . ALA A 1 78 ? 4.235 -7.513 3.576 1.00 96.56 78 ALA A CA 1
ATOM 600 C C . ALA A 1 78 ? 2.726 -7.537 3.881 1.00 96.56 78 ALA A C 1
ATOM 602 O O . ALA A 1 78 ? 2.352 -7.299 5.027 1.00 96.56 78 ALA A O 1
ATOM 603 N N . ILE A 1 79 ? 1.872 -7.954 2.933 1.00 97.44 79 ILE A N 1
ATOM 604 C CA . ILE A 1 79 ? 0.416 -8.079 3.150 1.00 97.44 79 ILE A CA 1
ATOM 605 C C . ILE A 1 79 ? 0.106 -8.967 4.361 1.00 97.44 79 ILE A C 1
ATOM 607 O O . ILE A 1 79 ? -0.708 -8.617 5.213 1.00 97.44 79 ILE A O 1
ATOM 611 N N . GLY A 1 80 ? 0.777 -10.117 4.475 1.00 97.31 80 GLY A N 1
ATOM 612 C CA . GLY A 1 80 ? 0.560 -11.043 5.588 1.00 97.31 80 GLY A CA 1
ATOM 613 C C . GLY A 1 80 ? 1.058 -10.509 6.934 1.00 97.31 80 GLY A C 1
ATOM 614 O O . GLY A 1 80 ? 0.514 -10.872 7.977 1.00 97.31 80 GLY A O 1
ATOM 615 N N . ILE A 1 81 ? 2.083 -9.655 6.918 1.00 98.06 81 ILE A N 1
ATOM 616 C CA . ILE A 1 81 ? 2.622 -9.003 8.116 1.00 98.06 81 ILE A CA 1
ATOM 617 C C . ILE A 1 81 ? 1.645 -7.926 8.590 1.00 98.06 81 ILE A C 1
ATOM 619 O O . ILE A 1 81 ? 1.207 -7.987 9.738 1.00 98.06 81 ILE A O 1
ATOM 623 N N . TRP A 1 82 ? 1.225 -7.035 7.690 1.00 98.31 82 TRP A N 1
ATOM 624 C CA . TRP A 1 82 ? 0.305 -5.941 8.004 1.00 98.31 82 TRP A CA 1
ATOM 625 C C . TRP A 1 82 ? -1.081 -6.420 8.442 1.00 98.31 82 TRP A C 1
ATOM 627 O O . TRP A 1 82 ? -1.717 -5.803 9.291 1.00 98.31 82 TRP A O 1
ATOM 637 N N . LEU A 1 83 ? -1.560 -7.548 7.910 1.00 98.12 83 LEU A N 1
ATOM 638 C CA . LEU A 1 83 ? -2.788 -8.173 8.411 1.00 98.12 83 LEU A CA 1
ATOM 639 C C . LEU A 1 83 ? -2.619 -8.689 9.845 1.00 98.12 83 LEU A C 1
ATOM 641 O O . LEU A 1 83 ? -3.530 -8.587 10.661 1.00 98.12 83 LEU A O 1
ATOM 645 N N . ARG A 1 84 ? -1.457 -9.271 10.165 1.00 98.31 84 ARG A N 1
ATOM 646 C CA . ARG A 1 84 ? -1.198 -9.870 11.481 1.00 98.31 84 ARG A CA 1
ATOM 647 C C . ARG A 1 84 ? -1.016 -8.817 12.568 1.00 98.31 84 ARG A C 1
ATOM 649 O O . ARG A 1 84 ? -1.424 -9.050 13.703 1.00 98.31 84 ARG A O 1
ATOM 656 N N . ASP A 1 85 ? -0.371 -7.703 12.244 1.00 97.69 85 ASP A N 1
ATOM 657 C CA . ASP A 1 85 ? -0.146 -6.605 13.187 1.00 97.69 85 ASP A CA 1
ATOM 658 C C . ASP A 1 85 ? -1.299 -5.581 13.220 1.00 97.69 85 ASP A C 1
ATOM 660 O O . ASP A 1 85 ? -1.307 -4.688 14.076 1.00 97.69 85 ASP A O 1
ATOM 664 N N . GLY A 1 86 ? -2.294 -5.733 12.339 1.00 97.88 86 GLY A N 1
ATOM 665 C CA . GLY A 1 86 ? -3.464 -4.863 12.244 1.00 97.88 86 GLY A CA 1
ATOM 666 C C . GLY A 1 86 ? -3.164 -3.496 11.627 1.00 97.88 86 GLY A C 1
ATOM 667 O O . GLY A 1 86 ? -3.830 -2.521 11.970 1.00 97.88 86 GLY A O 1
ATOM 668 N N . SER A 1 87 ? -2.134 -3.389 10.786 1.00 98.50 87 SER A N 1
ATOM 669 C CA . SER A 1 87 ? -1.861 -2.180 10.000 1.00 98.50 87 SER A CA 1
ATOM 670 C C . SER A 1 87 ? -2.781 -2.052 8.793 1.00 98.50 87 SER A C 1
ATOM 672 O O . SER A 1 87 ? -3.043 -0.935 8.355 1.00 98.50 87 SER A O 1
ATOM 674 N N . ILE A 1 88 ? -3.315 -3.169 8.292 1.00 98.31 88 ILE A N 1
ATOM 675 C CA . ILE A 1 88 ? -4.353 -3.184 7.259 1.00 98.31 88 ILE A CA 1
ATOM 676 C C . ILE A 1 88 ? -5.480 -4.152 7.621 1.00 98.31 88 ILE A C 1
ATOM 678 O O . ILE A 1 88 ? -5.256 -5.146 8.314 1.00 98.31 88 ILE A O 1
ATOM 682 N N . GLU A 1 89 ? -6.671 -3.902 7.083 1.00 97.88 89 GLU A N 1
ATOM 683 C CA . GLU A 1 89 ? -7.835 -4.787 7.203 1.00 97.88 89 GLU A CA 1
ATOM 684 C C . GLU A 1 89 ? 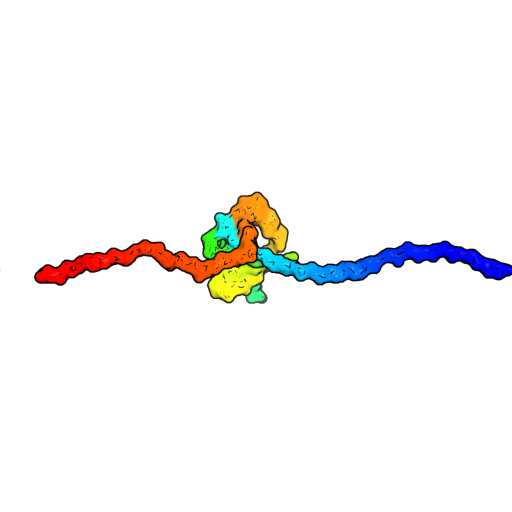-8.446 -5.068 5.830 1.00 97.88 89 GLU A C 1
ATOM 686 O O . GLU A 1 89 ? -8.596 -4.163 5.013 1.00 97.88 89 GLU A O 1
ATOM 691 N N . GLU A 1 90 ? -8.794 -6.329 5.566 1.00 96.50 90 GLU A N 1
ATOM 692 C CA . GLU A 1 90 ? -9.391 -6.742 4.293 1.00 96.50 90 GLU A CA 1
ATOM 693 C C . GLU A 1 90 ? -10.863 -6.330 4.198 1.00 96.50 90 GLU A C 1
ATOM 695 O O . GLU A 1 90 ? -11.647 -6.551 5.122 1.00 96.50 90 GLU A O 1
ATOM 700 N N . VAL A 1 91 ? -11.251 -5.775 3.049 1.00 94.12 91 VAL A N 1
ATOM 701 C CA . VAL A 1 91 ? -12.614 -5.319 2.762 1.00 94.12 91 VAL A CA 1
ATOM 702 C C . VAL A 1 91 ? -13.136 -5.939 1.466 1.00 94.12 91 VAL A C 1
ATOM 704 O O . VAL A 1 91 ? -12.416 -6.063 0.479 1.00 94.12 91 VAL A O 1
ATOM 707 N N . MET A 1 92 ? -14.418 -6.324 1.453 1.00 83.50 92 MET A N 1
ATOM 708 C CA . MET A 1 92 ? -15.053 -6.946 0.277 1.00 83.50 92 MET A CA 1
ATOM 709 C C . MET A 1 92 ? -15.317 -5.960 -0.870 1.00 83.50 92 MET A C 1
ATOM 711 O O . MET A 1 92 ? -15.490 -6.376 -2.012 1.00 83.50 92 MET A O 1
ATOM 715 N N . ALA A 1 93 ? -15.357 -4.664 -0.571 1.00 68.38 93 ALA A N 1
ATOM 716 C CA . ALA A 1 93 ? -15.404 -3.585 -1.545 1.00 68.38 93 ALA A CA 1
ATOM 717 C C . ALA A 1 93 ? -14.650 -2.385 -0.955 1.00 68.38 93 ALA A C 1
ATOM 719 O O . ALA A 1 93 ? -14.813 -2.121 0.243 1.00 68.38 93 ALA A O 1
ATOM 720 N N . PRO A 1 94 ? -13.836 -1.660 -1.745 1.00 60.28 94 PRO A N 1
ATOM 721 C CA . PRO A 1 94 ? -13.235 -0.423 -1.270 1.00 60.28 94 PRO A CA 1
ATOM 722 C C . PRO A 1 94 ? -14.357 0.529 -0.825 1.00 60.28 94 PRO A C 1
ATOM 724 O O . PRO A 1 94 ? -15.412 0.569 -1.474 1.00 60.28 94 PRO A O 1
ATOM 727 N N . PRO A 1 95 ? -14.184 1.262 0.289 1.00 58.44 95 PRO A N 1
ATOM 728 C CA . PRO A 1 95 ? -15.185 2.219 0.730 1.00 58.44 95 PRO A CA 1
ATOM 729 C C . PRO A 1 95 ? -15.477 3.176 -0.426 1.00 58.44 95 PRO A C 1
ATOM 731 O O . PRO A 1 95 ? -14.570 3.785 -0.993 1.00 58.44 95 PRO A O 1
ATOM 734 N N . SER A 1 96 ? -16.747 3.259 -0.823 1.00 51.72 96 SER A N 1
ATOM 735 C CA . SER A 1 96 ? -17.166 4.220 -1.839 1.00 51.72 96 SER A CA 1
ATOM 736 C C . SER A 1 96 ? -16.783 5.626 -1.365 1.00 51.72 96 SER A C 1
ATOM 738 O O . SER A 1 96 ? -16.989 5.923 -0.184 1.00 51.72 96 SER A O 1
ATOM 740 N N . PRO A 1 97 ? -16.277 6.513 -2.240 1.00 51.06 97 PRO A N 1
ATOM 741 C CA . PRO A 1 97 ? -16.071 7.915 -1.900 1.00 51.06 97 PRO A CA 1
ATOM 742 C C . PRO A 1 97 ? -17.442 8.597 -1.812 1.00 51.06 97 PRO A C 1
ATOM 744 O O . PRO A 1 97 ? -17.853 9.329 -2.705 1.00 51.06 97 PRO A O 1
ATOM 747 N N . SER A 1 98 ? -18.213 8.296 -0.769 1.00 44.62 98 SER A N 1
ATOM 748 C CA . SER A 1 98 ? -19.525 8.885 -0.553 1.00 44.62 98 SER A CA 1
ATOM 749 C C . SER A 1 98 ? -19.644 9.379 0.878 1.00 44.62 98 SER A C 1
ATOM 751 O O . SER A 1 98 ? -19.741 8.607 1.829 1.00 44.62 98 SER A O 1
ATOM 753 N N . THR A 1 99 ? -19.750 10.706 0.951 1.00 44.59 99 THR A N 1
ATOM 754 C CA . THR A 1 99 ? -20.456 11.454 1.992 1.00 44.59 99 THR A CA 1
ATOM 755 C C . THR A 1 99 ? -19.637 11.844 3.227 1.00 44.59 99 THR A C 1
ATOM 757 O O . THR A 1 99 ? -20.002 11.544 4.357 1.00 44.59 99 THR A O 1
ATOM 760 N N . ALA A 1 100 ? -18.626 12.693 3.024 1.00 42.59 100 ALA A N 1
ATOM 761 C CA . ALA A 1 100 ? -18.426 13.823 3.936 1.00 42.59 100 ALA A CA 1
ATOM 762 C C . ALA A 1 100 ? -19.525 14.870 3.652 1.00 42.59 100 ALA A C 1
ATOM 764 O O . ALA A 1 100 ? -19.289 15.886 3.006 1.00 42.59 100 ALA A O 1
ATOM 765 N N . ALA A 1 101 ? -20.764 14.573 4.047 1.00 55.84 101 ALA A N 1
ATOM 766 C CA . ALA A 1 101 ? -21.845 15.550 4.086 1.00 55.84 101 ALA A CA 1
ATOM 767 C C . ALA A 1 101 ? -22.581 15.420 5.421 1.00 55.84 101 ALA A C 1
ATOM 769 O O . ALA A 1 101 ? -23.153 14.375 5.729 1.00 55.84 101 ALA A O 1
ATOM 770 N N . GLY A 1 102 ? -22.542 16.513 6.178 1.00 44.53 102 GLY A N 1
ATOM 771 C CA . GLY A 1 102 ? -23.174 16.711 7.480 1.00 44.53 102 GLY A CA 1
ATOM 772 C C . GLY A 1 102 ? -22.123 17.123 8.510 1.00 44.53 102 GLY A C 1
ATOM 773 O O . GLY A 1 102 ? -21.159 16.399 8.716 1.00 44.53 102 GLY A O 1
ATOM 774 N N . SER A 1 103 ? -22.177 18.266 9.180 1.00 48.66 103 SER A N 1
ATOM 775 C CA . SER A 1 103 ? -23.114 19.398 9.265 1.00 48.66 103 SER A CA 1
ATOM 776 C C . SER A 1 103 ? -22.268 20.525 9.904 1.00 48.66 103 SER A C 1
ATOM 778 O O . SER A 1 103 ? -21.336 20.223 10.644 1.00 48.66 103 SER A O 1
ATOM 780 N N . ASP A 1 104 ? -22.405 21.817 9.624 1.00 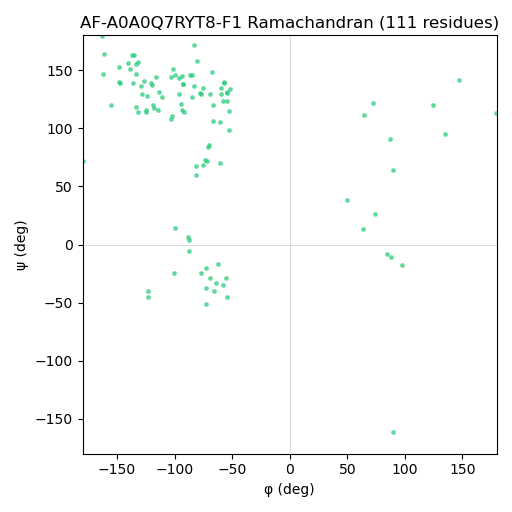47.47 104 ASP A N 1
ATOM 781 C CA . ASP A 1 104 ? -23.482 22.672 10.123 1.00 47.47 104 ASP A CA 1
ATOM 782 C C . ASP A 1 104 ? -23.228 24.089 9.559 1.00 47.47 104 ASP A C 1
ATOM 784 O O . ASP A 1 104 ? -22.221 24.724 9.879 1.00 47.47 104 ASP A O 1
ATOM 788 N N . GLU A 1 105 ? -24.098 24.572 8.675 1.00 57.28 105 GLU A N 1
ATOM 789 C CA . GLU A 1 105 ? -24.202 26.000 8.367 1.00 57.28 105 GLU A CA 1
ATOM 790 C C . GLU A 1 105 ? -25.296 26.562 9.287 1.00 57.28 105 GLU A C 1
ATOM 792 O O . GLU A 1 105 ? -26.452 26.148 9.153 1.00 57.28 105 GLU A O 1
ATOM 797 N N . PRO A 1 106 ? -24.999 27.473 10.232 1.00 59.66 106 PRO A N 1
ATOM 798 C CA . PRO A 1 106 ? -26.053 28.088 11.019 1.00 59.66 106 PRO A CA 1
ATOM 799 C C . PRO A 1 106 ? -26.760 29.177 10.191 1.00 59.66 106 PRO A C 1
ATOM 801 O O . PRO A 1 106 ? -26.103 30.071 9.645 1.00 59.66 106 PRO A O 1
ATOM 804 N N . PRO A 1 107 ? -28.104 29.169 10.128 1.00 59.12 107 PRO A N 1
ATOM 805 C CA . PRO A 1 107 ? -28.857 30.166 9.391 1.00 59.12 107 PRO A CA 1
ATOM 806 C C . PRO A 1 107 ? -28.930 31.478 10.181 1.00 59.12 107 PRO A C 1
ATOM 808 O O . PRO A 1 107 ? -29.359 31.509 11.331 1.00 59.12 107 PRO A O 1
ATOM 811 N N . GLY A 1 108 ? -28.581 32.576 9.513 1.00 51.66 108 GLY A N 1
ATOM 812 C CA . GLY A 1 108 ? -29.178 33.898 9.706 1.00 51.66 108 GLY A CA 1
ATOM 813 C C . GLY A 1 108 ? -29.005 34.594 11.063 1.00 51.66 108 GLY A C 1
ATOM 814 O O . GLY A 1 108 ? -29.728 34.341 12.024 1.00 51.66 108 GLY A O 1
ATOM 815 N N . ARG A 1 109 ? -28.232 35.685 11.064 1.00 56.59 109 ARG A N 1
ATOM 816 C CA . ARG A 1 109 ? -28.642 36.901 11.780 1.00 56.59 109 ARG A CA 1
ATOM 817 C C . ARG A 1 109 ? -28.646 38.081 10.820 1.00 56.59 109 ARG A C 1
ATOM 819 O O . ARG A 1 109 ? -27.609 38.488 10.309 1.00 56.59 109 ARG A O 1
ATOM 826 N N . LYS A 1 110 ? -29.851 38.596 10.578 1.00 59.56 110 LYS A N 1
ATOM 827 C CA . LYS A 1 110 ? -30.099 39.914 9.997 1.00 59.56 110 LYS A CA 1
ATOM 828 C C . LYS A 1 110 ? -29.476 40.964 10.923 1.00 59.56 110 LYS A C 1
ATOM 830 O O . LYS A 1 110 ? -29.761 40.928 12.118 1.00 59.56 110 LYS A O 1
ATOM 835 N N . HIS A 1 111 ? -28.678 41.880 10.384 1.00 53.31 111 HIS A N 1
ATOM 836 C CA . HIS A 1 111 ? -28.515 43.199 10.991 1.00 53.31 111 HIS A CA 1
ATOM 837 C C . HIS A 1 111 ? -29.351 44.169 10.161 1.00 53.31 111 HIS A C 1
ATOM 839 O O . HIS A 1 111 ? -29.048 44.427 8.997 1.00 53.31 111 HIS A O 1
ATOM 845 N N . GLU A 1 112 ? -30.452 44.597 10.763 1.00 55.41 112 GLU A N 1
ATOM 846 C CA . GLU A 1 112 ? -31.124 45.850 10.453 1.00 55.41 112 GLU A CA 1
ATOM 847 C C . GLU A 1 112 ? -30.571 46.906 11.424 1.00 55.41 112 GLU A C 1
ATOM 849 O O . GLU A 1 112 ? -30.303 46.576 12.583 1.00 55.41 112 GLU A O 1
ATOM 854 N N . GLU A 1 113 ? -30.465 48.127 10.895 1.00 53.06 113 GLU A N 1
ATOM 855 C CA . GLU A 1 113 ? -30.039 49.416 11.477 1.00 53.06 113 GLU A CA 1
ATOM 856 C C . GLU A 1 113 ? -28.536 49.751 11.518 1.00 53.06 113 GLU A C 1
ATOM 858 O O . GLU A 1 113 ? -27.767 49.163 12.310 1.00 53.06 113 GLU A O 1
#

Mean predicted aligned error: 14.49 Å